Protein AF-A0A438JQW4-F1 (afdb_monomer_lite)

Structure (mmCIF, N/CA/C/O backbone):
data_AF-A0A438JQW4-F1
#
_entry.id   AF-A0A438JQW4-F1
#
loop_
_atom_site.group_PDB
_atom_site.id
_atom_site.type_symbol
_atom_site.label_atom_id
_atom_site.label_alt_id
_atom_site.label_comp_id
_atom_site.label_asym_id
_atom_site.label_entity_id
_atom_site.label_seq_id
_atom_site.pdbx_PDB_ins_code
_atom_site.Cartn_x
_atom_site.Cartn_y
_atom_site.Cartn_z
_atom_site.occupancy
_atom_site.B_iso_or_equiv
_atom_site.au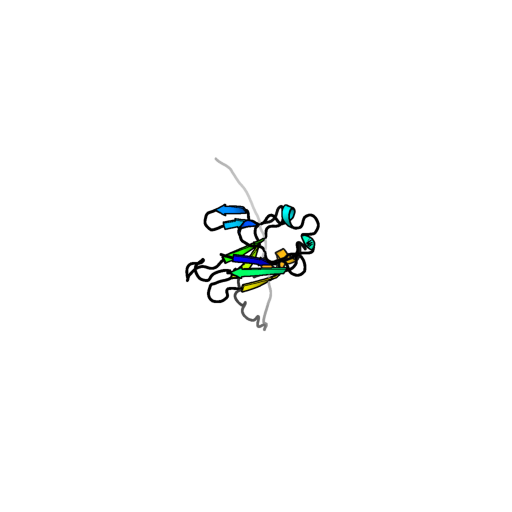th_seq_id
_atom_site.auth_comp_id
_atom_site.auth_asym_id
_atom_site.auth_atom_id
_atom_site.pdbx_PDB_model_num
ATOM 1 N N . MET A 1 1 ? -0.190 4.789 -12.580 1.00 79.25 1 MET A N 1
ATOM 2 C CA . MET A 1 1 ? 0.740 4.516 -11.466 1.00 79.25 1 MET A CA 1
ATOM 3 C C . MET A 1 1 ? 0.231 3.320 -10.673 1.00 79.25 1 MET A C 1
ATOM 5 O O . MET A 1 1 ? 0.623 2.202 -10.973 1.00 79.25 1 MET A O 1
ATOM 9 N N . PHE A 1 2 ? -0.759 3.510 -9.806 1.00 87.31 2 PHE A N 1
ATOM 10 C CA . PHE A 1 2 ? -1.546 2.435 -9.200 1.00 87.31 2 PHE A CA 1
ATOM 11 C C . PHE A 1 2 ? -3.037 2.790 -9.235 1.00 87.31 2 PHE A C 1
ATOM 13 O O . PHE A 1 2 ? -3.388 3.938 -9.514 1.00 87.31 2 PHE A O 1
ATOM 20 N N . GLY A 1 3 ? -3.883 1.796 -8.992 1.00 89.50 3 GLY A N 1
ATOM 21 C CA . GLY A 1 3 ? -5.318 1.923 -8.787 1.00 89.50 3 GLY A CA 1
ATOM 22 C C . GLY A 1 3 ? -5.779 0.990 -7.668 1.00 89.50 3 GLY A C 1
ATOM 23 O O . GLY A 1 3 ? -5.064 0.058 -7.282 1.00 89.50 3 GLY A O 1
ATOM 24 N N . VAL A 1 4 ? -6.957 1.277 -7.119 1.00 90.06 4 VAL A N 1
ATOM 25 C CA . VAL A 1 4 ? -7.523 0.589 -5.954 1.00 90.06 4 VAL A CA 1
ATOM 26 C C . VAL A 1 4 ? -9.006 0.284 -6.176 1.00 90.06 4 VAL A C 1
ATOM 28 O O . VAL A 1 4 ? -9.753 1.100 -6.708 1.00 90.06 4 VAL A O 1
ATOM 31 N N . VAL A 1 5 ? -9.434 -0.906 -5.760 1.00 90.44 5 VAL A N 1
ATOM 32 C CA . VAL A 1 5 ? -10.825 -1.378 -5.743 1.00 90.44 5 VAL A CA 1
ATOM 33 C C . VAL A 1 5 ? -11.172 -1.834 -4.333 1.00 90.44 5 VAL A C 1
ATOM 35 O O . VAL A 1 5 ? -10.438 -2.622 -3.739 1.00 90.44 5 VAL A O 1
ATOM 38 N N . PHE A 1 6 ? -12.339 -1.431 -3.842 1.00 89.06 6 PHE A N 1
ATOM 39 C CA . PHE A 1 6 ? -12.976 -2.045 -2.683 1.00 89.06 6 PHE A CA 1
ATOM 40 C C . PHE A 1 6 ? -14.044 -3.038 -3.168 1.00 89.06 6 PHE A C 1
ATOM 42 O O . PHE A 1 6 ? -15.054 -2.605 -3.738 1.00 89.06 6 PHE A O 1
ATOM 49 N N . PRO A 1 7 ? -13.849 -4.361 -2.986 1.00 85.44 7 PRO A N 1
ATOM 50 C CA . PRO A 1 7 ? -14.793 -5.372 -3.452 1.00 85.44 7 PRO A CA 1
ATOM 51 C C . PRO A 1 7 ? -16.216 -5.102 -2.956 1.00 85.44 7 PRO A C 1
ATOM 53 O O . PRO A 1 7 ? -16.432 -4.797 -1.784 1.00 85.44 7 PRO A O 1
ATOM 56 N N . ASN A 1 8 ? -17.193 -5.212 -3.859 1.00 82.81 8 ASN A N 1
ATOM 57 C CA . ASN A 1 8 ? -18.618 -4.953 -3.601 1.00 82.81 8 ASN A CA 1
ATOM 58 C C . ASN A 1 8 ? -18.958 -3.522 -3.128 1.00 82.81 8 ASN A C 1
ATOM 60 O O . ASN A 1 8 ? -20.087 -3.284 -2.702 1.00 82.81 8 ASN A O 1
ATOM 64 N N . ARG A 1 9 ? -18.008 -2.574 -3.181 1.00 78.50 9 ARG A N 1
ATOM 65 C CA . ARG A 1 9 ? -18.170 -1.207 -2.656 1.00 78.50 9 ARG A CA 1
ATOM 66 C C . ARG A 1 9 ? -17.778 -0.102 -3.625 1.00 78.50 9 ARG A C 1
ATOM 68 O O . ARG A 1 9 ? -18.431 0.935 -3.615 1.00 78.50 9 ARG A O 1
ATOM 75 N N . SER A 1 10 ? -16.754 -0.304 -4.450 1.00 81.38 10 SER A N 1
ATOM 76 C CA . SER A 1 10 ? -16.300 0.704 -5.408 1.00 81.38 10 SER A CA 1
ATOM 77 C C . SER A 1 10 ? -16.065 0.123 -6.797 1.00 81.38 10 SER A C 1
ATOM 79 O O . SER A 1 10 ? -15.723 -1.048 -6.963 1.00 81.38 10 SER A O 1
ATOM 81 N N . PHE A 1 11 ? -16.161 0.995 -7.796 1.00 84.69 11 PHE A N 1
ATOM 82 C CA . PHE A 1 11 ? -15.476 0.792 -9.067 1.00 84.69 11 PHE A CA 1
ATOM 83 C C . PHE A 1 11 ? -13.956 0.994 -8.891 1.00 84.69 11 PHE A C 1
ATOM 85 O O . PHE A 1 11 ? -13.522 1.477 -7.837 1.00 84.69 11 PHE A O 1
ATOM 92 N N . PRO A 1 12 ? -13.129 0.612 -9.882 1.00 84.81 12 PRO A N 1
ATOM 93 C CA . PRO A 1 12 ? -11.703 0.907 -9.863 1.00 84.81 12 PRO A CA 1
ATOM 94 C C . PRO A 1 12 ? -11.444 2.410 -9.798 1.00 84.81 12 PRO A C 1
ATOM 96 O O . PRO A 1 12 ? -11.844 3.153 -10.689 1.00 84.81 12 PRO A O 1
ATOM 99 N N . MET A 1 13 ? -10.765 2.835 -8.738 1.00 88.69 13 MET A N 1
ATOM 100 C CA . MET A 1 13 ? -10.319 4.208 -8.542 1.00 88.69 13 MET A CA 1
ATOM 101 C C . MET A 1 13 ? -8.858 4.341 -8.941 1.00 88.69 13 MET A C 1
ATOM 103 O O . MET A 1 13 ? -8.035 3.464 -8.662 1.00 88.69 13 MET A O 1
ATOM 107 N N . ASP A 1 14 ? -8.541 5.455 -9.586 1.00 87.25 14 ASP A N 1
ATOM 108 C CA . ASP A 1 14 ? -7.175 5.837 -9.903 1.00 87.25 14 ASP A CA 1
ATOM 109 C C . ASP A 1 14 ? -6.572 6.747 -8.820 1.00 87.25 14 ASP A C 1
ATOM 111 O O . ASP A 1 14 ? -7.210 7.122 -7.831 1.00 87.25 14 ASP A O 1
ATOM 115 N N . ILE A 1 15 ? -5.310 7.108 -9.034 1.00 85.88 15 ILE A N 1
ATOM 116 C CA . ILE A 1 15 ? -4.520 7.989 -8.172 1.00 85.88 15 ILE A CA 1
ATOM 117 C C . ILE A 1 15 ? -5.134 9.388 -7.968 1.00 85.88 15 ILE A C 1
ATOM 119 O O . ILE A 1 15 ? -4.837 10.019 -6.961 1.00 85.88 15 ILE A O 1
ATOM 123 N N . SER A 1 16 ? -6.012 9.862 -8.858 1.00 85.25 16 SER A N 1
ATOM 124 C CA . SER A 1 16 ? -6.675 11.174 -8.753 1.00 85.25 16 SER A CA 1
ATOM 125 C C . SER A 1 16 ? -7.733 11.209 -7.647 1.00 85.25 16 SER A C 1
ATOM 127 O O . SER A 1 16 ? -8.155 12.285 -7.236 1.00 85.25 16 SER A O 1
ATOM 129 N N . THR A 1 17 ? -8.149 10.039 -7.147 1.00 87.00 17 THR A N 1
ATOM 130 C CA . THR A 1 17 ? -9.043 9.925 -5.979 1.00 87.00 17 THR A CA 1
ATOM 131 C C . THR A 1 17 ? -8.279 10.045 -4.650 1.00 87.00 17 THR A C 1
ATOM 133 O O . THR A 1 17 ? -8.888 10.112 -3.586 1.00 87.00 17 THR A O 1
ATOM 136 N N . PHE A 1 18 ? -6.942 10.066 -4.690 1.00 89.31 18 PHE A N 1
ATOM 137 C CA . PHE A 1 18 ? -6.083 10.134 -3.512 1.00 89.31 18 PHE A CA 1
ATOM 138 C C . PHE A 1 18 ? -5.476 11.529 -3.357 1.00 89.31 18 PHE A C 1
ATOM 140 O O . PHE A 1 18 ? -4.963 12.117 -4.310 1.00 89.31 18 PHE A O 1
ATOM 147 N N . SER A 1 19 ? -5.420 12.015 -2.121 1.00 90.62 19 SER A N 1
ATOM 148 C CA . SER A 1 19 ? -4.654 13.209 -1.773 1.00 90.62 19 SER A CA 1
ATOM 149 C C . SER A 1 19 ? -3.166 12.868 -1.755 1.00 90.62 19 SER A C 1
ATOM 151 O O . SER A 1 19 ? -2.705 12.093 -0.913 1.00 90.62 19 SER A O 1
ATOM 153 N N . GLN A 1 20 ? -2.394 13.439 -2.680 1.00 90.19 20 GLN A N 1
ATOM 154 C CA . GLN A 1 20 ? -0.938 13.330 -2.649 1.00 90.19 20 GLN A CA 1
ATOM 155 C C . GLN A 1 20 ? -0.381 14.207 -1.522 1.00 90.19 20 GLN A C 1
ATOM 157 O O . GLN A 1 20 ? -0.520 15.427 -1.561 1.00 90.19 20 GLN A O 1
ATOM 162 N N . ILE A 1 21 ? 0.251 13.583 -0.525 1.00 89.75 21 ILE A N 1
ATOM 163 C CA . ILE A 1 21 ? 0.857 14.286 0.620 1.00 89.75 21 ILE A CA 1
ATOM 164 C C . ILE A 1 21 ? 2.368 14.498 0.448 1.00 89.75 21 ILE A C 1
ATOM 166 O O . ILE A 1 21 ? 2.945 15.360 1.101 1.00 89.75 21 ILE A O 1
ATOM 170 N N . ASP A 1 22 ? 3.004 13.717 -0.428 1.00 88.69 22 ASP A N 1
ATOM 171 C CA . ASP A 1 22 ? 4.417 13.820 -0.799 1.00 88.69 22 ASP A CA 1
ATOM 172 C C . ASP A 1 22 ? 4.645 13.143 -2.169 1.00 88.69 22 ASP A C 1
ATOM 174 O O . ASP A 1 22 ? 3.799 12.406 -2.677 1.00 88.69 22 ASP A O 1
ATOM 178 N N . THR A 1 23 ? 5.809 13.369 -2.773 1.00 84.31 23 THR A N 1
ATOM 179 C CA . THR A 1 23 ? 6.287 12.796 -4.043 1.00 84.31 23 THR A CA 1
ATOM 180 C C . THR A 1 23 ? 6.026 11.290 -4.178 1.00 84.31 23 THR A C 1
ATOM 182 O O . THR A 1 23 ? 5.722 10.825 -5.275 1.00 84.31 23 THR A O 1
ATOM 185 N N . PHE A 1 24 ? 6.115 10.536 -3.073 1.00 85.06 24 PHE A N 1
ATOM 186 C CA . PHE A 1 24 ? 5.938 9.078 -3.044 1.00 85.06 24 PHE A CA 1
ATOM 187 C C . PHE A 1 24 ? 4.829 8.585 -2.099 1.00 85.06 24 PHE A C 1
ATOM 189 O O . PHE A 1 24 ? 4.749 7.383 -1.842 1.00 85.06 24 PHE A O 1
ATOM 196 N N . HIS A 1 25 ? 3.976 9.479 -1.586 1.00 87.44 25 HIS A N 1
ATOM 197 C CA . HIS A 1 25 ? 2.962 9.129 -0.589 1.00 87.44 25 HIS A CA 1
ATOM 198 C C . HIS A 1 25 ? 1.585 9.716 -0.932 1.00 87.44 25 HIS A C 1
ATOM 200 O O . HIS A 1 25 ? 1.426 10.920 -1.149 1.00 87.44 25 HIS A O 1
ATOM 206 N N . TRP A 1 26 ? 0.575 8.846 -0.918 1.00 91.38 26 TRP A N 1
ATOM 207 C CA . TRP A 1 26 ? -0.822 9.153 -1.226 1.00 91.38 26 TRP A CA 1
ATOM 208 C C . TRP A 1 26 ? -1.722 8.661 -0.100 1.00 91.38 26 TRP A C 1
ATOM 210 O O . TRP A 1 26 ? -1.531 7.559 0.413 1.00 91.38 26 TRP A O 1
ATOM 220 N N . VAL A 1 27 ? -2.715 9.470 0.257 1.00 91.06 27 VAL A N 1
ATOM 221 C CA . VAL A 1 27 ? -3.689 9.176 1.309 1.00 91.06 27 VAL A CA 1
ATOM 222 C C . VAL A 1 27 ? -5.087 9.188 0.706 1.00 91.06 27 VAL A C 1
ATOM 224 O O . VAL A 1 27 ? -5.468 10.137 0.023 1.00 91.06 27 VAL A O 1
ATOM 227 N N . LEU A 1 28 ? -5.859 8.139 0.983 1.00 90.00 28 LEU A N 1
ATOM 228 C CA . LEU A 1 28 ? -7.300 8.120 0.757 1.00 90.00 28 LEU A CA 1
ATOM 229 C C . LEU A 1 28 ? -7.989 8.317 2.102 1.00 90.00 28 LEU A C 1
ATOM 231 O O . LEU A 1 28 ? -7.802 7.506 3.011 1.00 90.00 28 LEU A O 1
ATOM 235 N N . ASP A 1 29 ? -8.791 9.371 2.225 1.00 87.50 29 ASP A N 1
ATOM 236 C CA . ASP A 1 29 ? -9.664 9.515 3.383 1.00 87.50 29 ASP A CA 1
ATOM 237 C C . ASP A 1 29 ? -10.886 8.601 3.229 1.00 87.50 29 ASP A C 1
ATOM 239 O O . ASP A 1 29 ? -11.819 8.880 2.474 1.00 87.50 29 ASP A O 1
ATOM 243 N N . MET A 1 30 ? -10.875 7.498 3.976 1.00 81.06 30 MET A N 1
ATOM 244 C CA . MET A 1 30 ? -11.988 6.554 4.023 1.00 81.06 30 MET A CA 1
ATOM 245 C C . MET A 1 30 ? -13.257 7.179 4.615 1.00 81.06 30 MET A C 1
ATOM 247 O O . MET A 1 30 ? -14.346 6.755 4.242 1.00 81.06 30 MET A O 1
ATOM 251 N N . ASN A 1 31 ? -13.154 8.197 5.478 1.00 80.31 31 ASN A N 1
ATOM 252 C CA . ASN A 1 31 ? -14.332 8.865 6.024 1.00 80.31 31 ASN A CA 1
ATOM 253 C C . ASN A 1 31 ? -15.072 9.639 4.921 1.00 80.31 31 ASN A C 1
ATOM 255 O O . ASN A 1 31 ? -16.258 9.423 4.700 1.00 80.31 31 ASN A O 1
ATOM 259 N N . THR A 1 32 ? -14.358 10.447 4.132 1.00 79.81 32 THR A N 1
ATOM 260 C CA . THR A 1 32 ? -14.940 11.102 2.947 1.00 79.81 32 THR A CA 1
ATOM 261 C C . THR A 1 32 ? -15.403 10.094 1.883 1.00 79.81 32 THR A C 1
ATOM 263 O O . THR A 1 32 ? -16.403 10.338 1.211 1.00 79.81 32 THR A O 1
ATOM 266 N N . PHE A 1 33 ? -14.712 8.958 1.719 1.00 77.00 33 PHE A N 1
ATOM 267 C CA . PHE A 1 33 ? -15.004 8.005 0.640 1.00 77.00 33 PHE A CA 1
ATOM 268 C C . PHE A 1 33 ? -16.169 7.028 0.918 1.00 77.00 33 PHE A C 1
ATOM 270 O O . PHE A 1 33 ? -16.998 6.802 0.036 1.00 77.00 33 PHE A O 1
ATOM 277 N N . VAL A 1 34 ? -16.245 6.425 2.111 1.00 72.94 34 VAL A N 1
ATOM 278 C CA . VAL A 1 34 ? -17.288 5.437 2.490 1.00 72.94 34 VAL A CA 1
ATOM 279 C C . VAL A 1 34 ? -18.163 5.875 3.668 1.00 72.94 34 VAL A C 1
ATOM 281 O O . VAL A 1 34 ? -19.158 5.202 3.953 1.00 72.94 34 VAL A O 1
ATOM 284 N N . GLY A 1 35 ? -17.833 6.986 4.335 1.00 76.81 35 GLY A N 1
ATOM 285 C CA . GLY A 1 35 ? -18.564 7.501 5.494 1.00 76.81 35 GLY A CA 1
ATOM 286 C C . GLY A 1 35 ? -18.709 6.467 6.609 1.00 76.81 35 GLY A C 1
ATOM 287 O O . GLY A 1 35 ? -17.826 5.640 6.846 1.00 76.81 35 GLY A O 1
ATOM 288 N N . GLU A 1 36 ? -19.892 6.453 7.222 1.00 69.88 36 GLU A N 1
ATOM 289 C CA . GLU A 1 36 ? -20.321 5.513 8.272 1.00 69.88 36 GLU A CA 1
ATOM 290 C C . GLU A 1 36 ? -20.207 4.020 7.887 1.00 69.88 36 GLU A C 1
ATOM 292 O O . GLU A 1 36 ? -20.369 3.141 8.728 1.00 69.88 36 GLU A O 1
ATOM 297 N N . ALA A 1 37 ? -19.952 3.687 6.615 1.00 70.62 37 ALA A N 1
ATOM 298 C CA . ALA A 1 37 ? -19.823 2.306 6.158 1.00 70.62 37 ALA A CA 1
ATOM 299 C C . ALA A 1 37 ? -18.377 1.770 6.138 1.00 70.62 37 ALA A C 1
ATOM 301 O O . ALA A 1 37 ? -18.161 0.670 5.616 1.00 70.62 37 ALA A O 1
ATOM 302 N N . TYR A 1 38 ? -17.396 2.498 6.690 1.00 74.50 38 TYR A N 1
ATOM 303 C CA . TYR A 1 38 ? -15.986 2.079 6.696 1.00 74.50 38 TYR A CA 1
ATOM 304 C C . TYR A 1 38 ? -15.761 0.702 7.355 1.00 74.50 38 TYR A C 1
ATOM 306 O O . TYR A 1 38 ? -14.974 -0.090 6.839 1.00 74.50 38 TYR A O 1
ATOM 314 N N . ASP A 1 39 ? -16.512 0.354 8.409 1.00 73.56 39 ASP A N 1
ATOM 315 C CA . ASP A 1 39 ? -16.449 -0.952 9.097 1.00 73.56 39 ASP A CA 1
ATOM 316 C C . ASP A 1 39 ? -16.794 -2.156 8.203 1.00 73.56 39 ASP A C 1
ATOM 318 O O . ASP A 1 39 ? -16.480 -3.310 8.512 1.00 73.56 39 ASP A O 1
ATOM 322 N N . GLN A 1 40 ? -17.461 -1.904 7.076 1.00 75.00 40 GLN A N 1
ATOM 323 C CA . GLN A 1 40 ? -17.844 -2.936 6.116 1.00 75.00 40 GLN A CA 1
ATOM 324 C C . GLN A 1 40 ? -16.757 -3.177 5.055 1.00 75.00 40 GLN A C 1
ATOM 326 O O . GLN A 1 40 ? -16.854 -4.133 4.283 1.00 75.00 40 GLN A O 1
ATOM 331 N N . VAL A 1 41 ? -15.703 -2.354 5.030 1.00 80.81 41 VAL A N 1
ATOM 332 C CA . VAL A 1 41 ? -14.561 -2.497 4.123 1.00 80.81 41 VAL A CA 1
ATOM 333 C C . VAL A 1 41 ? -13.516 -3.425 4.746 1.00 80.81 41 VAL A C 1
ATOM 335 O O . VAL A 1 41 ? -12.623 -3.005 5.476 1.00 80.81 41 VAL A O 1
ATOM 338 N N . ARG A 1 42 ? -13.635 -4.722 4.450 1.00 83.94 42 ARG A N 1
ATOM 339 C CA . ARG A 1 42 ? -12.730 -5.768 4.968 1.00 83.94 42 ARG A CA 1
ATOM 340 C C . ARG A 1 42 ? -11.562 -6.097 4.045 1.00 83.94 42 ARG A C 1
ATOM 342 O O . ARG A 1 42 ? -10.601 -6.729 4.469 1.00 83.94 42 ARG A O 1
ATOM 349 N N . GLU A 1 43 ? -11.652 -5.710 2.780 1.00 88.19 43 GLU A N 1
ATOM 350 C CA . GLU A 1 43 ? -10.693 -6.073 1.742 1.00 88.19 43 GLU A CA 1
ATOM 351 C C . GLU A 1 43 ? -10.481 -4.902 0.787 1.00 88.19 43 GLU A C 1
ATOM 353 O O . GLU A 1 43 ? -11.391 -4.113 0.523 1.00 88.19 43 GLU A O 1
ATOM 358 N N . LEU A 1 44 ? -9.266 -4.813 0.262 1.00 89.75 44 LEU A N 1
ATOM 359 C CA . LEU A 1 44 ? -8.822 -3.823 -0.705 1.00 89.75 44 LEU A CA 1
ATOM 360 C C . LEU A 1 44 ? -8.008 -4.551 -1.775 1.00 89.75 44 LEU A C 1
ATOM 362 O O . LEU A 1 44 ? -7.064 -5.271 -1.464 1.00 89.75 44 LEU A O 1
ATOM 366 N N . CYS A 1 45 ? -8.355 -4.371 -3.043 1.00 91.25 45 CYS A N 1
ATOM 367 C CA . CYS A 1 45 ? -7.548 -4.827 -4.167 1.00 91.25 45 CYS A CA 1
ATOM 368 C C . CYS A 1 45 ? -6.736 -3.643 -4.693 1.00 91.25 45 CYS A C 1
ATOM 370 O O . CYS A 1 45 ? -7.309 -2.637 -5.106 1.00 91.25 45 CYS A O 1
ATOM 372 N N . ILE A 1 46 ? -5.411 -3.759 -4.677 1.00 91.69 46 ILE A N 1
ATOM 373 C CA . ILE A 1 46 ? -4.490 -2.761 -5.227 1.00 91.69 46 ILE A CA 1
ATOM 374 C C . ILE A 1 46 ? -3.769 -3.343 -6.436 1.00 91.69 46 ILE A C 1
ATOM 376 O O . ILE A 1 46 ? -3.379 -4.513 -6.438 1.00 91.69 46 ILE A O 1
ATOM 380 N N . PHE A 1 47 ? -3.590 -2.526 -7.470 1.00 91.31 47 PHE A N 1
ATOM 381 C CA . PHE A 1 47 ? -2.924 -2.924 -8.704 1.00 91.31 47 PHE A CA 1
ATOM 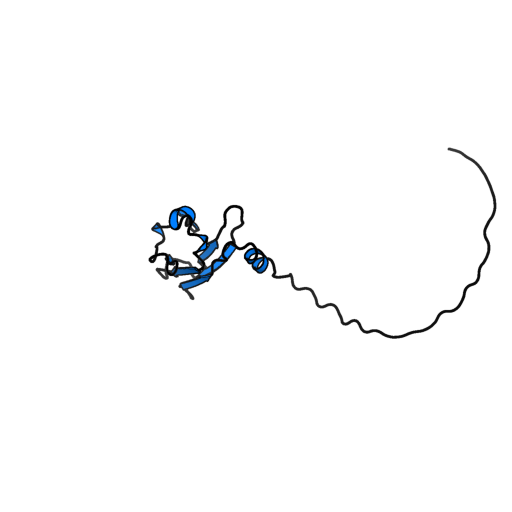382 C C . PHE A 1 47 ? -2.115 -1.777 -9.318 1.00 91.31 47 PHE A C 1
ATOM 384 O O . PHE A 1 47 ? -2.478 -0.608 -9.223 1.00 91.31 47 PHE A O 1
ATOM 391 N N . LEU A 1 48 ? -1.005 -2.108 -9.970 1.00 88.88 48 LEU A N 1
ATOM 392 C CA . LEU A 1 48 ? -0.169 -1.176 -10.715 1.00 88.88 48 LEU A CA 1
ATOM 393 C C . LEU A 1 48 ? -0.726 -1.020 -12.130 1.00 88.88 48 LEU A C 1
ATOM 395 O O . LEU A 1 48 ? -0.817 -1.983 -12.886 1.00 88.88 48 LEU A O 1
ATOM 399 N N . LEU A 1 49 ? -1.086 0.212 -12.490 1.00 81.31 49 LEU A N 1
ATOM 400 C CA . LEU A 1 49 ? -1.662 0.544 -13.800 1.00 81.31 49 LEU A CA 1
ATOM 401 C C . LEU A 1 49 ? -0.616 0.603 -14.923 1.00 81.31 49 LEU A C 1
ATOM 403 O O . LEU A 1 49 ? -0.984 0.618 -16.092 1.00 81.31 49 LEU A O 1
ATOM 407 N N . ASN A 1 50 ? 0.673 0.709 -14.589 1.00 74.56 50 ASN A N 1
ATOM 408 C CA . ASN A 1 50 ? 1.750 0.736 -15.575 1.00 74.56 50 ASN A CA 1
ATOM 409 C C . ASN A 1 50 ? 3.065 0.246 -14.944 1.00 74.56 50 ASN A C 1
ATOM 411 O O . ASN A 1 50 ? 3.374 0.607 -13.809 1.00 74.56 50 ASN A O 1
ATOM 415 N N . SER A 1 51 ? 3.860 -0.543 -15.668 1.00 62.75 51 SER A N 1
ATOM 416 C CA . SER A 1 51 ? 5.111 -1.138 -15.161 1.00 62.75 51 SER A CA 1
ATOM 417 C C . SER A 1 51 ? 6.268 -0.139 -15.017 1.00 62.75 51 SER A C 1
ATOM 419 O O . SER A 1 51 ? 7.269 -0.449 -14.384 1.00 62.75 51 SER A O 1
ATOM 421 N N . PHE A 1 52 ? 6.124 1.073 -15.557 1.00 57.72 52 PHE A N 1
ATOM 422 C CA . PHE A 1 52 ? 7.142 2.129 -15.513 1.00 57.72 52 PHE A CA 1
ATOM 423 C C . PHE A 1 52 ? 7.076 3.048 -14.282 1.00 57.72 52 PHE A C 1
ATOM 425 O O . PHE A 1 52 ? 7.923 3.924 -14.138 1.00 57.72 52 PHE A O 1
ATOM 432 N N . SER A 1 53 ? 6.077 2.904 -13.402 1.00 64.88 53 SER A N 1
ATOM 433 C CA . SER A 1 53 ? 5.846 3.881 -12.324 1.00 64.88 53 SER A CA 1
ATOM 434 C C . SER A 1 53 ? 6.516 3.581 -10.978 1.00 64.88 53 SER A C 1
ATOM 436 O O . SER A 1 53 ? 6.384 4.373 -10.050 1.00 64.88 53 SER A O 1
ATOM 438 N N . LEU A 1 54 ? 7.215 2.453 -10.847 1.00 74.06 54 LEU A N 1
ATOM 439 C CA . LEU A 1 54 ? 8.015 2.110 -9.668 1.00 74.06 54 LEU A CA 1
ATOM 440 C C . LEU A 1 54 ? 9.425 1.715 -10.124 1.00 74.06 54 LEU A C 1
ATOM 442 O O . LEU A 1 54 ? 9.540 0.957 -11.087 1.00 74.06 54 LEU A O 1
ATOM 446 N N . PRO A 1 55 ? 10.494 2.175 -9.450 1.00 81.38 55 PRO A N 1
ATOM 447 C CA . PRO A 1 55 ? 11.833 1.633 -9.665 1.00 81.38 55 PRO A CA 1
ATOM 448 C C . PRO A 1 55 ? 11.874 0.125 -9.372 1.00 81.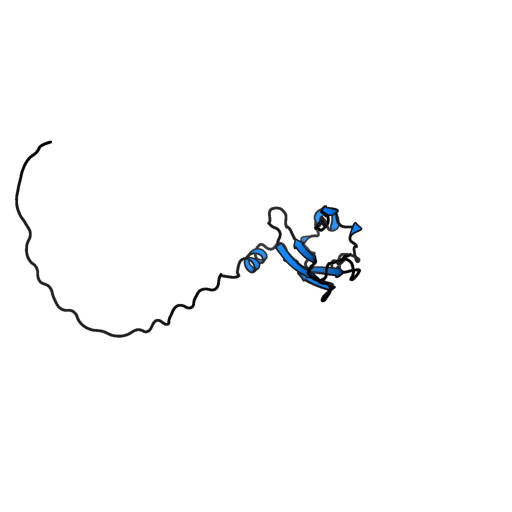38 55 PRO A C 1
ATOM 450 O O . PRO A 1 55 ? 11.143 -0.351 -8.504 1.00 81.38 55 PRO A O 1
ATOM 453 N N . ALA A 1 56 ? 12.752 -0.615 -10.055 1.00 77.69 56 ALA A N 1
ATOM 454 C CA . ALA A 1 56 ? 12.823 -2.080 -9.962 1.00 77.69 56 ALA A CA 1
ATOM 455 C C . ALA A 1 56 ? 13.001 -2.602 -8.520 1.00 77.69 56 ALA A C 1
ATOM 457 O O . ALA A 1 56 ? 12.379 -3.591 -8.140 1.00 77.69 56 ALA A O 1
ATOM 458 N N . ASP A 1 57 ? 13.778 -1.888 -7.701 1.00 83.69 57 ASP A N 1
ATOM 459 C CA . ASP A 1 57 ? 14.062 -2.215 -6.296 1.00 83.69 57 ASP A CA 1
ATOM 460 C C . ASP A 1 57 ? 13.066 -1.592 -5.295 1.00 83.69 57 ASP A C 1
ATOM 462 O O . ASP A 1 57 ? 13.382 -1.416 -4.113 1.00 83.69 57 ASP A O 1
ATOM 466 N N . LYS A 1 58 ? 11.873 -1.182 -5.749 1.00 86.31 58 LYS A N 1
ATOM 467 C CA . LYS A 1 58 ? 10.850 -0.532 -4.914 1.00 86.31 58 LYS A CA 1
ATOM 468 C C . LYS A 1 58 ? 9.506 -1.255 -4.967 1.00 86.31 58 LYS A C 1
ATOM 470 O O . LYS A 1 58 ? 9.125 -1.885 -5.950 1.00 86.31 58 LYS A O 1
ATOM 475 N N . ALA A 1 59 ? 8.773 -1.120 -3.869 1.00 89.12 59 ALA A N 1
ATOM 476 C CA . ALA A 1 59 ? 7.437 -1.658 -3.677 1.00 89.12 59 ALA A CA 1
ATOM 477 C C . ALA A 1 59 ? 6.493 -0.528 -3.259 1.00 89.12 59 ALA A C 1
ATOM 479 O O . ALA A 1 59 ? 6.902 0.380 -2.533 1.00 89.12 59 ALA A O 1
ATOM 480 N N . LEU A 1 60 ? 5.229 -0.613 -3.667 1.00 89.50 60 LEU A N 1
ATOM 481 C CA . LEU A 1 60 ? 4.169 0.235 -3.135 1.00 89.50 60 LEU A CA 1
ATOM 482 C C . LEU A 1 60 ? 3.536 -0.484 -1.945 1.00 89.50 60 LEU A C 1
ATOM 484 O O . LEU A 1 60 ? 2.884 -1.517 -2.111 1.00 89.50 60 LEU A O 1
ATOM 488 N N . ALA A 1 61 ? 3.776 0.046 -0.749 1.00 91.31 61 ALA A N 1
ATOM 489 C CA . ALA A 1 61 ? 3.244 -0.470 0.504 1.00 91.31 61 ALA A CA 1
ATOM 490 C C . ALA A 1 61 ? 1.890 0.173 0.834 1.00 91.31 61 ALA A C 1
ATOM 492 O O . ALA A 1 61 ? 1.710 1.379 0.674 1.00 91.31 61 ALA A O 1
ATOM 493 N N . VAL A 1 62 ? 0.953 -0.637 1.323 1.00 91.12 62 VAL A N 1
ATOM 494 C CA . VAL A 1 62 ? -0.368 -0.205 1.783 1.00 91.12 62 VAL A CA 1
ATOM 495 C C . VAL A 1 62 ? -0.390 -0.216 3.302 1.00 91.12 62 VAL A C 1
ATOM 497 O O . VAL A 1 62 ? -0.144 -1.247 3.938 1.00 91.12 62 VAL A O 1
ATOM 500 N N . TYR A 1 63 ? -0.732 0.935 3.868 1.00 90.88 63 TYR A N 1
ATOM 501 C CA . TYR A 1 63 ? -0.966 1.123 5.290 1.00 90.88 63 TYR A CA 1
ATOM 502 C C . TYR A 1 63 ? -2.396 1.606 5.507 1.00 90.88 63 TYR A C 1
ATOM 504 O O . TYR A 1 63 ? -2.921 2.359 4.689 1.00 90.88 63 TYR A O 1
ATOM 512 N N . ILE A 1 64 ? -3.001 1.214 6.625 1.00 88.44 64 ILE A N 1
ATOM 513 C CA . ILE A 1 64 ? -4.249 1.812 7.110 1.00 88.44 64 ILE A CA 1
ATOM 514 C C . ILE A 1 64 ? -4.024 2.468 8.462 1.00 88.44 64 ILE A C 1
ATOM 516 O O . ILE A 1 64 ? -3.173 2.028 9.232 1.00 88.44 64 ILE A O 1
ATOM 520 N N . GLN A 1 65 ? -4.813 3.492 8.763 1.00 86.62 65 GLN A N 1
ATOM 521 C CA . GLN A 1 65 ? -4.842 4.129 10.069 1.00 86.62 65 GLN A CA 1
ATOM 522 C C . GLN A 1 65 ? -6.295 4.265 10.520 1.00 86.62 65 GLN A C 1
ATOM 524 O O . GLN A 1 65 ? -7.106 4.878 9.830 1.00 86.62 65 GLN A O 1
ATOM 529 N N . SER A 1 66 ? -6.619 3.702 11.680 1.00 81.06 66 SER A N 1
ATOM 530 C CA . SER A 1 66 ? -7.850 4.014 12.407 1.00 81.06 66 SER A CA 1
ATOM 531 C C . SER A 1 66 ? -7.654 5.277 13.258 1.00 81.06 66 SER A C 1
ATOM 533 O O . SER A 1 66 ? -6.541 5.522 13.740 1.00 81.06 66 SER A O 1
ATOM 535 N N . PRO A 1 67 ? -8.696 6.102 13.471 1.00 79.75 67 PRO A N 1
ATOM 536 C CA . PRO A 1 67 ? -8.584 7.302 14.297 1.00 79.75 67 PRO A CA 1
ATOM 537 C C . PRO A 1 67 ? -8.062 6.953 15.702 1.00 79.75 67 PRO A C 1
ATOM 539 O O . PRO A 1 67 ? -8.501 5.992 16.328 1.00 79.75 67 PRO A O 1
ATOM 542 N N . GLY A 1 68 ? -7.065 7.705 16.178 1.00 80.19 68 GLY A N 1
ATOM 543 C CA . GLY A 1 68 ? -6.395 7.447 17.462 1.00 80.19 68 GLY A CA 1
ATOM 544 C C . GLY A 1 68 ? -5.422 6.255 17.484 1.00 80.19 68 GLY A C 1
ATOM 545 O O . GLY A 1 68 ? -4.877 5.950 18.540 1.00 80.19 68 GLY A O 1
ATOM 546 N N . SER A 1 69 ? -5.174 5.589 16.350 1.00 81.12 69 SER A N 1
ATOM 547 C CA . SER A 1 69 ? -4.270 4.431 16.235 1.00 81.12 69 SER A CA 1
ATOM 548 C C . SER A 1 69 ? -3.040 4.728 15.356 1.00 81.12 69 SER A C 1
ATOM 550 O O . SER A 1 69 ? -3.075 5.655 14.540 1.00 81.12 69 SER A O 1
ATOM 552 N N . PRO A 1 70 ? -1.942 3.953 15.483 1.00 85.31 70 PRO A N 1
ATOM 553 C CA . PRO A 1 70 ? -0.816 4.010 14.550 1.00 85.31 70 PRO A CA 1
ATOM 554 C C . PRO A 1 70 ? -1.160 3.374 13.191 1.00 85.31 70 PRO A C 1
ATOM 556 O O . PRO A 1 70 ? -2.109 2.600 13.071 1.00 85.31 70 PRO A O 1
ATOM 559 N N . PHE A 1 71 ? -0.343 3.659 12.174 1.00 86.56 71 PHE A N 1
ATOM 560 C CA . PHE A 1 71 ? -0.440 3.008 10.865 1.00 86.56 71 PHE A CA 1
ATOM 561 C C . PHE A 1 71 ? -0.117 1.507 10.947 1.00 86.56 71 PHE A C 1
ATOM 563 O O . PHE A 1 71 ? 0.934 1.113 11.457 1.00 86.56 71 PHE A O 1
ATOM 570 N N . LEU A 1 72 ? -0.989 0.672 10.378 1.00 88.00 72 LEU A N 1
ATOM 571 C CA . LEU A 1 72 ? -0.821 -0.776 10.254 1.00 88.00 72 LEU A CA 1
ATOM 572 C C . LEU A 1 72 ? -0.500 -1.157 8.807 1.00 88.00 72 LEU A C 1
ATOM 574 O O . LEU A 1 72 ? -1.245 -0.822 7.885 1.00 88.00 72 LEU A O 1
ATOM 578 N N . PHE A 1 73 ? 0.597 -1.888 8.607 1.00 89.44 73 PHE A N 1
ATOM 579 C CA . PHE A 1 73 ? 0.980 -2.428 7.302 1.00 89.44 73 PHE A CA 1
ATOM 580 C C . PHE A 1 73 ? 0.058 -3.585 6.901 1.00 89.44 73 PHE A C 1
ATOM 582 O O . PHE A 1 73 ? -0.032 -4.583 7.614 1.00 89.44 73 PHE A O 1
ATOM 589 N N . CYS A 1 74 ? -0.593 -3.464 5.743 1.00 89.50 74 CYS A N 1
ATOM 590 C CA . CYS A 1 74 ? -1.519 -4.473 5.216 1.00 89.50 74 CYS A CA 1
ATOM 591 C C . CYS A 1 74 ? -0.881 -5.352 4.128 1.00 89.50 74 CYS A C 1
ATOM 593 O O . CYS A 1 74 ? -1.270 -6.503 3.943 1.00 89.50 74 CYS A O 1
ATOM 595 N N . GLY A 1 75 ? 0.103 -4.824 3.397 1.00 90.56 75 GLY A N 1
ATOM 596 C CA . GLY A 1 75 ? 0.801 -5.546 2.336 1.00 90.56 75 GLY A CA 1
ATOM 597 C C . GLY A 1 75 ? 1.471 -4.610 1.338 1.00 90.56 75 GLY A C 1
ATOM 598 O O . GLY A 1 75 ? 1.466 -3.394 1.508 1.00 90.56 75 GLY A O 1
ATOM 599 N N . ALA A 1 76 ? 2.060 -5.177 0.287 1.00 91.06 76 ALA A N 1
ATOM 600 C CA . ALA A 1 76 ? 2.715 -4.410 -0.768 1.00 91.06 76 ALA A CA 1
ATOM 601 C C . ALA A 1 76 ? 2.596 -5.087 -2.142 1.00 91.06 76 ALA A C 1
ATOM 603 O O . ALA A 1 76 ? 2.503 -6.318 -2.236 1.00 91.06 76 ALA A O 1
ATOM 604 N N . VAL A 1 77 ? 2.659 -4.269 -3.195 1.00 90.44 77 VAL A N 1
ATOM 605 C CA . VAL A 1 77 ? 2.779 -4.692 -4.601 1.00 90.44 77 VAL A CA 1
ATOM 606 C C . VAL A 1 77 ? 4.118 -4.251 -5.191 1.00 90.44 77 VAL A C 1
ATOM 608 O O . VAL A 1 77 ? 4.703 -3.248 -4.778 1.00 90.44 77 VAL A O 1
ATOM 611 N N . THR A 1 78 ? 4.616 -5.020 -6.155 1.00 90.38 78 THR A N 1
ATOM 612 C CA . THR A 1 78 ? 5.912 -4.821 -6.829 1.00 90.38 78 THR A CA 1
ATOM 613 C C . THR A 1 78 ? 5.740 -5.000 -8.333 1.00 90.38 78 THR A C 1
ATOM 615 O O . THR A 1 78 ? 4.701 -5.481 -8.777 1.00 90.38 78 THR A O 1
ATOM 618 N N . LEU A 1 79 ? 6.754 -4.686 -9.142 1.00 86.88 79 LEU A N 1
ATOM 619 C CA . LEU A 1 79 ? 6.689 -4.968 -10.583 1.00 86.88 79 LEU A CA 1
ATOM 620 C C . LEU A 1 79 ? 6.492 -6.468 -10.882 1.00 86.88 79 LEU A C 1
ATOM 622 O O . LEU A 1 79 ? 5.744 -6.817 -11.791 1.00 86.88 79 LEU A O 1
ATOM 626 N N . SER A 1 80 ? 7.097 -7.355 -10.082 1.00 87.31 80 SER A N 1
ATOM 627 C CA . SER A 1 80 ? 6.962 -8.815 -10.220 1.00 87.31 80 SER A CA 1
ATOM 628 C C . SER A 1 80 ? 5.601 -9.356 -9.771 1.00 87.31 80 SER A C 1
ATOM 630 O O . SER A 1 80 ? 5.198 -10.435 -10.199 1.00 87.31 80 SER A O 1
ATOM 632 N N . ARG A 1 81 ? 4.890 -8.633 -8.895 1.00 88.38 81 ARG A N 1
ATOM 633 C CA . ARG A 1 81 ? 3.510 -8.936 -8.501 1.00 88.38 81 ARG A CA 1
ATOM 634 C C . ARG A 1 81 ? 2.700 -7.635 -8.494 1.00 88.38 81 ARG A C 1
ATOM 636 O O . ARG A 1 81 ? 2.535 -7.031 -7.428 1.00 88.38 81 ARG A O 1
ATOM 643 N N . PRO A 1 82 ? 2.226 -7.194 -9.676 1.00 88.31 82 PRO A N 1
ATOM 644 C CA . PRO A 1 82 ? 1.658 -5.865 -9.855 1.00 88.31 82 PRO A CA 1
ATOM 645 C C . PRO A 1 82 ? 0.280 -5.707 -9.222 1.00 88.31 82 PRO A C 1
ATOM 647 O O . PRO A 1 82 ? -0.185 -4.582 -9.122 1.00 88.31 82 PRO A O 1
ATOM 650 N N . SER A 1 83 ? -0.379 -6.780 -8.783 1.00 90.88 83 SER A N 1
ATOM 651 C CA . SER A 1 83 ? -1.669 -6.722 -8.097 1.00 90.88 83 SER A CA 1
ATOM 652 C C . SER A 1 83 ? -1.726 -7.650 -6.886 1.00 90.88 83 SER A C 1
ATOM 654 O O . SER A 1 83 ? -1.108 -8.717 -6.863 1.00 90.88 83 SER A O 1
ATOM 656 N N . ALA A 1 84 ? -2.471 -7.234 -5.862 1.00 91.00 84 ALA A N 1
ATOM 657 C CA . ALA A 1 84 ? -2.763 -8.036 -4.681 1.00 91.00 84 ALA A CA 1
ATOM 658 C C . ALA A 1 84 ? -4.108 -7.631 -4.063 1.00 91.00 84 ALA A C 1
ATOM 660 O O . ALA A 1 84 ? -4.426 -6.445 -3.971 1.00 91.00 84 ALA A O 1
ATOM 661 N N . VAL A 1 85 ? -4.860 -8.622 -3.582 1.00 91.69 85 VAL A N 1
ATOM 662 C CA . VAL A 1 85 ? -5.957 -8.399 -2.633 1.00 91.69 85 VAL A CA 1
ATOM 663 C C . VAL A 1 85 ? -5.366 -8.452 -1.229 1.00 91.69 85 VAL A C 1
ATOM 665 O O . VAL A 1 85 ? -4.660 -9.399 -0.884 1.00 91.69 85 VAL A O 1
ATOM 668 N N . LEU A 1 86 ? -5.623 -7.410 -0.448 1.00 90.38 86 LEU A N 1
ATOM 669 C CA . LEU A 1 86 ? -5.152 -7.222 0.914 1.00 90.38 86 LEU A CA 1
ATOM 670 C C . LEU A 1 86 ? -6.368 -7.169 1.838 1.00 90.38 86 LEU A C 1
ATOM 672 O O . LEU A 1 86 ? -7.249 -6.325 1.670 1.00 90.38 86 LEU A O 1
ATOM 676 N N . SER A 1 87 ? -6.413 -8.058 2.825 1.00 86.62 87 SER A N 1
ATOM 677 C CA . SER A 1 87 ? -7.403 -7.973 3.896 1.00 86.62 87 SER A CA 1
ATOM 678 C C . SER A 1 87 ? -7.035 -6.809 4.810 1.00 86.62 87 SER A C 1
ATOM 680 O O . SER A 1 87 ? -5.939 -6.776 5.372 1.0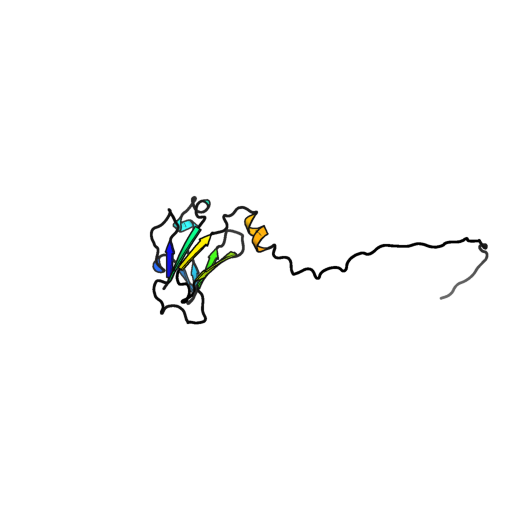0 86.62 87 SER A O 1
ATOM 682 N N . LEU A 1 88 ? -7.950 -5.858 4.965 1.00 83.56 88 LEU A N 1
ATOM 683 C CA . LEU A 1 88 ? -7.811 -4.795 5.948 1.00 83.56 88 LEU A CA 1
ATOM 684 C C . LEU A 1 88 ? -8.225 -5.380 7.304 1.00 83.56 88 LEU A C 1
ATOM 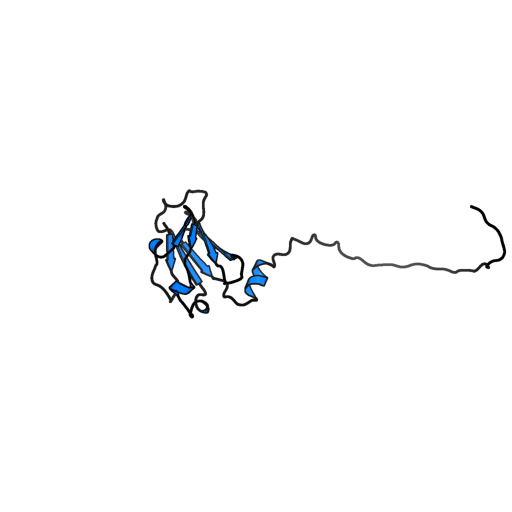686 O O . LEU A 1 88 ? -9.344 -5.893 7.411 1.00 83.56 88 LEU A O 1
ATOM 690 N N . PRO A 1 89 ? -7.369 -5.354 8.343 1.00 70.94 89 PRO A N 1
ATOM 691 C CA . PRO A 1 89 ? -7.807 -5.742 9.672 1.00 70.94 89 PRO A CA 1
ATOM 692 C C . PRO A 1 89 ? -8.915 -4.781 10.110 1.00 70.94 89 PRO A C 1
ATOM 694 O O . PRO A 1 89 ? -8.658 -3.611 10.387 1.00 70.94 89 PRO A O 1
ATOM 697 N N . GLY A 1 90 ? -10.155 -5.279 10.136 1.00 60.09 90 GLY A N 1
ATOM 698 C CA . GLY A 1 90 ? -11.293 -4.529 10.661 1.00 60.09 90 GLY A CA 1
ATOM 699 C C . GLY A 1 90 ? -11.001 -4.078 12.090 1.00 60.09 90 GLY A C 1
ATOM 700 O O . GLY A 1 90 ? -10.274 -4.765 12.811 1.00 60.09 90 GLY A O 1
ATOM 701 N N . GLN A 1 91 ? -11.567 -2.942 12.502 1.00 54.25 91 GLN A N 1
ATOM 702 C CA . GLN A 1 91 ? -11.234 -2.257 13.759 1.00 54.25 91 GLN A CA 1
ATOM 703 C C . GLN A 1 91 ? -11.751 -2.974 15.027 1.00 54.25 91 GLN A C 1
ATOM 705 O O . GLN A 1 91 ? -12.033 -2.348 16.046 1.00 54.25 91 GLN A O 1
ATOM 710 N N . SER A 1 92 ? -11.846 -4.308 15.007 1.00 45.91 92 SER A N 1
ATOM 711 C CA . SER A 1 92 ? -11.951 -5.082 16.234 1.00 45.91 92 SER A CA 1
ATOM 712 C C . SER A 1 92 ? -10.632 -4.960 17.017 1.00 45.91 92 SER A C 1
ATOM 714 O O . SER A 1 92 ? -9.550 -5.152 16.449 1.00 45.91 92 SER A O 1
ATOM 716 N N . PRO A 1 93 ? -10.674 -4.694 18.337 1.00 50.25 93 PRO A N 1
ATOM 717 C CA . PRO A 1 93 ? -9.464 -4.530 19.152 1.00 50.25 93 PRO A CA 1
ATOM 718 C C . PRO A 1 93 ? -8.574 -5.789 19.200 1.00 50.25 93 PRO A C 1
ATOM 720 O O . PRO A 1 93 ? -7.417 -5.723 19.607 1.00 50.25 93 PRO A O 1
ATOM 723 N N . GLU A 1 94 ? -9.082 -6.934 18.739 1.00 48.69 94 GLU A N 1
ATOM 724 C CA . GLU A 1 94 ? -8.349 -8.196 18.626 1.00 48.69 94 GLU A CA 1
ATOM 725 C C . GLU A 1 94 ? -7.310 -8.212 17.484 1.00 48.69 94 GLU A C 1
ATOM 727 O O . GLU A 1 94 ? -6.309 -8.926 17.566 1.00 48.69 94 GLU A O 1
ATOM 732 N N . ALA A 1 95 ? -7.500 -7.423 16.417 1.00 46.19 95 ALA A N 1
ATOM 733 C CA . ALA A 1 95 ? -6.604 -7.452 15.257 1.00 46.19 95 ALA A CA 1
ATOM 734 C C . ALA A 1 95 ? -5.215 -6.856 15.564 1.00 46.19 95 ALA A C 1
ATOM 736 O O . ALA A 1 95 ? -4.197 -7.373 15.094 1.00 46.19 95 ALA A O 1
ATOM 737 N N . ALA A 1 96 ? -5.157 -5.838 16.430 1.00 47.38 96 ALA A N 1
ATOM 738 C CA . ALA A 1 96 ? -3.906 -5.264 16.931 1.00 47.38 96 ALA A CA 1
ATOM 739 C C . ALA A 1 96 ? -3.046 -6.300 17.684 1.00 47.38 96 ALA A C 1
ATOM 741 O O . ALA A 1 96 ? -1.816 -6.272 17.601 1.00 47.38 96 ALA A O 1
ATOM 742 N N . VAL A 1 97 ? -3.683 -7.266 18.359 1.00 47.69 97 VAL A N 1
ATOM 743 C CA . VAL A 1 97 ? -2.994 -8.306 19.137 1.00 47.69 97 VAL A CA 1
ATOM 744 C C . VAL A 1 97 ? -2.168 -9.221 18.230 1.00 47.69 97 VAL A C 1
ATOM 746 O O . VAL A 1 97 ? -1.039 -9.555 18.580 1.00 47.69 97 VAL A O 1
ATOM 749 N N . ARG A 1 98 ? -2.665 -9.571 17.032 1.00 45.62 98 ARG A N 1
ATOM 750 C CA . ARG A 1 98 ? -1.970 -10.511 16.126 1.00 45.62 98 ARG A CA 1
ATOM 751 C C . ARG A 1 98 ? -0.741 -9.918 15.439 1.00 45.62 98 ARG A C 1
ATOM 753 O O . ARG A 1 98 ? 0.188 -10.661 15.137 1.00 45.62 98 ARG A O 1
ATOM 760 N N . CYS A 1 99 ? -0.701 -8.602 15.220 1.00 42.53 99 CYS A N 1
ATOM 761 C CA . CYS A 1 99 ? 0.483 -7.949 14.650 1.00 42.53 99 CYS A CA 1
ATOM 762 C C . CYS A 1 99 ? 1.557 -7.635 15.712 1.00 42.53 99 CYS A C 1
ATOM 764 O O . CYS A 1 99 ? 2.739 -7.556 15.381 1.00 42.53 99 CYS A O 1
ATOM 766 N N . ALA A 1 100 ? 1.166 -7.508 16.987 1.00 43.94 100 ALA A N 1
ATOM 767 C CA . ALA A 1 100 ? 2.086 -7.375 18.119 1.00 43.94 100 ALA A CA 1
ATOM 768 C C . ALA A 1 100 ? 2.608 -8.731 18.646 1.00 43.94 100 ALA A C 1
ATOM 770 O O . ALA A 1 100 ? 3.670 -8.789 19.264 1.00 43.94 100 ALA A O 1
ATOM 771 N N . SER A 1 101 ? 1.907 -9.840 18.383 1.00 35.66 101 SER A N 1
ATOM 772 C CA . SER A 1 101 ? 2.254 -11.175 18.885 1.00 35.66 101 SER A CA 1
ATOM 773 C C . SER A 1 101 ? 3.180 -11.983 17.962 1.00 35.66 101 SER A C 1
ATOM 775 O O . SER A 1 101 ? 2.969 -13.182 17.769 1.00 35.66 101 SER A O 1
ATOM 777 N N . ARG A 1 102 ? 4.252 -11.370 17.437 1.00 40.22 102 ARG A N 1
ATOM 778 C CA . ARG A 1 102 ? 5.473 -12.140 17.150 1.00 40.22 102 ARG A CA 1
ATOM 779 C C . ARG A 1 102 ? 6.385 -12.020 18.372 1.00 40.22 102 ARG A C 1
ATOM 781 O O . ARG A 1 102 ? 7.093 -11.017 18.467 1.00 40.22 102 ARG A O 1
ATOM 788 N N . PRO A 1 103 ? 6.389 -12.992 19.306 1.00 44.94 103 PRO A N 1
ATOM 789 C CA . PRO A 1 103 ? 7.356 -12.959 20.392 1.00 44.94 103 PRO A CA 1
ATOM 790 C C . PRO A 1 103 ? 8.773 -12.955 19.791 1.00 44.94 103 PRO A C 1
ATOM 792 O O . PRO A 1 103 ? 9.018 -13.689 18.825 1.00 44.94 103 PRO A O 1
ATOM 795 N N . PRO A 1 104 ? 9.716 -12.151 20.318 1.00 48.00 104 PRO A N 1
ATOM 796 C CA . PRO A 1 104 ? 11.124 -12.367 20.014 1.00 48.00 104 PRO A CA 1
ATOM 797 C C . PRO A 1 104 ? 11.464 -13.802 20.422 1.00 48.00 104 PRO A C 1
ATOM 799 O O . PRO A 1 104 ? 11.062 -14.245 21.497 1.00 48.00 104 PRO A O 1
ATOM 802 N N . ALA A 1 105 ? 12.135 -14.539 19.535 1.00 50.97 105 ALA A N 1
ATOM 803 C CA . ALA A 1 105 ? 12.340 -15.974 19.694 1.00 50.97 105 ALA A CA 1
ATOM 804 C C . ALA A 1 105 ? 12.972 -16.295 21.056 1.00 50.97 105 ALA A C 1
ATOM 806 O O . ALA A 1 105 ? 14.126 -15.950 21.314 1.00 50.97 105 ALA A O 1
ATOM 807 N N . THR A 1 106 ? 12.210 -16.957 21.926 1.00 55.22 106 THR A N 1
ATOM 808 C CA . THR A 1 106 ? 12.704 -17.418 23.221 1.00 55.22 106 THR A CA 1
ATOM 809 C C . THR A 1 106 ? 13.775 -18.480 22.965 1.00 55.22 106 THR A C 1
ATOM 811 O O . THR A 1 106 ? 13.466 -19.476 22.302 1.00 55.22 106 THR A O 1
ATOM 814 N N . PRO A 1 107 ? 15.020 -18.323 23.450 1.00 52.09 107 PRO A N 1
ATOM 815 C CA . PRO A 1 107 ? 16.005 -19.390 23.334 1.00 52.09 107 PRO A CA 1
ATOM 816 C C . PRO A 1 107 ? 15.498 -20.625 24.102 1.00 52.09 107 PRO A C 1
ATOM 818 O O . PRO A 1 107 ? 14.928 -20.470 25.187 1.00 52.09 107 PRO A O 1
ATOM 821 N N . PRO A 1 108 ? 15.656 -21.846 23.561 1.00 47.53 108 PRO A N 1
ATOM 822 C CA . PRO A 1 108 ? 15.102 -23.042 24.181 1.00 47.53 108 PRO A CA 1
ATOM 823 C C . PRO A 1 108 ? 15.785 -23.324 25.523 1.00 47.53 108 PRO A C 1
ATOM 825 O O . PRO A 1 108 ? 16.990 -23.571 25.587 1.00 47.53 108 PRO A O 1
ATOM 828 N N . SER A 1 109 ? 15.000 -23.322 26.600 1.00 53.69 109 SER A N 1
ATOM 829 C CA . SER A 1 109 ? 15.459 -23.750 27.923 1.00 53.69 109 SER A CA 1
ATOM 830 C C . SER A 1 109 ? 15.843 -25.239 27.903 1.00 53.69 109 SER A C 1
ATOM 832 O O . SER A 1 109 ? 15.084 -26.047 27.361 1.00 53.69 109 SER A O 1
ATOM 834 N N . PRO A 1 110 ? 16.980 -25.640 28.504 1.00 55.44 110 PRO A N 1
ATOM 835 C CA . PRO A 1 110 ? 17.423 -27.032 28.497 1.00 55.44 110 PRO A CA 1
ATOM 836 C C . PRO A 1 110 ? 16.499 -27.943 29.333 1.00 55.44 110 PRO A C 1
ATOM 838 O O . PRO A 1 110 ? 15.866 -27.482 30.289 1.00 55.44 110 PRO A O 1
ATOM 841 N N . PRO A 1 111 ? 16.417 -29.248 29.005 1.00 44.25 111 PRO A N 1
ATOM 842 C CA . PRO A 1 111 ? 15.488 -30.169 29.649 1.00 44.25 111 PRO A CA 1
ATOM 843 C C . PRO A 1 111 ? 15.841 -30.427 31.119 1.00 44.25 111 PRO A C 1
ATOM 845 O O . PRO A 1 111 ? 16.971 -30.748 31.487 1.00 44.25 111 PRO A O 1
ATOM 848 N N . ARG A 1 112 ? 14.817 -30.329 31.966 1.00 48.25 112 ARG A N 1
ATOM 849 C CA . ARG A 1 112 ? 14.886 -30.511 33.417 1.00 48.25 112 ARG A CA 1
ATOM 850 C C . ARG A 1 112 ? 14.894 -32.002 33.774 1.00 48.25 112 ARG A C 1
ATOM 852 O O . ARG A 1 112 ? 13.833 -32.583 33.985 1.00 48.25 112 ARG A O 1
ATOM 859 N N . SER A 1 113 ? 16.077 -32.611 33.863 1.00 42.25 113 SER A N 1
ATOM 860 C CA . SER A 1 113 ? 16.219 -33.984 34.369 1.00 42.25 113 SER A CA 1
ATOM 861 C C . SER A 1 113 ? 16.351 -34.001 35.895 1.00 42.25 113 SER A C 1
ATOM 863 O O . SER A 1 113 ? 17.185 -33.298 36.465 1.00 42.25 113 SER A O 1
ATOM 865 N N . ALA A 1 114 ? 15.506 -34.786 36.559 1.00 42.28 114 ALA A N 1
ATOM 866 C CA . ALA A 1 114 ? 15.540 -34.993 38.003 1.00 42.28 114 ALA A CA 1
ATOM 867 C C . ALA A 1 114 ? 16.385 -36.221 38.391 1.00 42.28 114 ALA A C 1
ATOM 869 O O . ALA A 1 114 ? 16.580 -37.118 37.573 1.00 42.28 114 ALA A O 1
ATOM 870 N N . SER A 1 115 ? 16.711 -36.284 39.692 1.00 43.41 115 SER A N 1
ATOM 871 C CA . SER A 1 115 ? 17.086 -37.466 40.503 1.00 43.41 115 SER A CA 1
ATOM 872 C C . SER A 1 115 ? 18.597 -37.706 40.714 1.00 43.41 115 SER A C 1
ATOM 874 O O . SER A 1 115 ? 19.379 -37.531 39.793 1.00 43.41 115 SER A O 1
ATOM 876 N N . LEU A 1 116 ? 19.088 -38.121 41.898 1.00 42.22 116 LEU A N 1
ATOM 877 C CA . LEU A 1 116 ? 18.404 -38.464 43.162 1.00 42.22 116 LEU A CA 1
ATOM 878 C C . LEU A 1 116 ? 19.339 -38.340 44.398 1.00 42.22 116 LEU A C 1
ATOM 880 O O . LEU A 1 116 ? 20.457 -38.838 44.368 1.00 42.22 116 LEU A O 1
ATOM 884 N N . SER A 1 117 ? 18.778 -37.913 45.538 1.00 44.19 117 SER A N 1
ATOM 885 C CA . SER A 1 117 ? 19.044 -38.426 46.911 1.00 44.19 117 SER A CA 1
ATOM 886 C C . SER A 1 117 ? 20.393 -38.251 47.653 1.00 44.19 117 SER A C 1
ATOM 888 O O . SER A 1 117 ? 21.469 -38.202 47.074 1.00 44.19 117 SER A O 1
ATOM 890 N N . ARG A 1 118 ? 20.255 -38.362 48.993 1.00 35.56 118 ARG A N 1
ATOM 891 C CA . ARG A 1 118 ? 21.256 -38.589 50.066 1.00 35.56 118 ARG A CA 1
ATOM 892 C C . ARG A 1 118 ? 22.119 -37.391 50.500 1.00 35.56 118 ARG A C 1
ATOM 894 O O . ARG A 1 118 ? 22.609 -36.648 49.670 1.00 35.56 118 ARG A O 1
ATOM 901 N N . THR A 1 119 ? 22.401 -37.170 51.792 1.00 39.78 119 THR A N 1
ATOM 902 C CA . THR A 1 119 ? 21.828 -37.691 53.060 1.00 39.78 119 THR A CA 1
ATOM 903 C C . THR A 1 119 ? 22.177 -36.692 54.177 1.00 39.78 119 THR A C 1
ATOM 905 O O . THR A 1 119 ? 23.319 -36.254 54.260 1.00 39.78 119 THR A O 1
ATOM 908 N N . SER A 1 120 ? 21.231 -36.349 55.060 1.00 44.16 120 SER A N 1
ATOM 909 C CA . SER A 1 120 ? 21.513 -35.576 56.290 1.00 44.16 120 SER A CA 1
ATOM 910 C C . SER A 1 120 ? 22.162 -36.467 57.361 1.00 44.16 120 SER A C 1
ATOM 912 O O . SER A 1 120 ? 21.818 -37.650 57.434 1.00 44.16 120 SER A O 1
ATOM 914 N N . PRO A 1 121 ? 23.034 -35.926 58.237 1.00 50.50 121 PRO A N 1
ATOM 915 C CA . PRO A 1 121 ? 22.604 -35.905 59.643 1.00 50.50 121 PRO A CA 1
ATOM 916 C C . PRO A 1 121 ? 23.082 -34.716 60.514 1.00 50.50 121 PRO A C 1
ATOM 918 O O . PRO A 1 121 ? 24.221 -34.277 60.451 1.00 50.50 121 PRO A O 1
ATOM 921 N N . ARG A 1 122 ? 22.188 -34.327 61.438 1.00 37.66 122 ARG A N 1
ATOM 922 C CA . ARG A 1 122 ? 22.403 -33.938 62.859 1.00 37.66 122 ARG A CA 1
ATOM 923 C C . ARG A 1 122 ? 23.490 -32.907 63.264 1.00 37.66 122 ARG A C 1
ATOM 925 O O . ARG A 1 122 ? 24.654 -33.232 63.444 1.00 37.66 122 ARG A O 1
ATOM 932 N N . PHE A 1 123 ? 22.993 -31.722 63.645 1.00 37.81 123 PHE A N 1
ATOM 933 C CA . PHE A 1 123 ? 23.205 -30.996 64.926 1.00 37.81 123 PHE A CA 1
ATOM 934 C C . PHE A 1 123 ? 23.991 -31.721 66.056 1.00 37.81 123 PHE A C 1
ATOM 936 O O . PHE A 1 123 ? 23.758 -32.914 66.263 1.00 37.81 123 PHE A O 1
ATOM 943 N N . PRO A 1 124 ? 24.775 -30.994 66.901 1.00 50.97 124 PRO A N 1
ATOM 944 C CA . PRO A 1 124 ? 24.147 -30.177 67.961 1.00 50.97 124 PRO A CA 1
ATOM 945 C C . PRO A 1 124 ? 24.799 -28.832 68.377 1.00 50.97 124 PRO A C 1
ATOM 947 O O . PRO A 1 124 ? 25.963 -28.545 68.136 1.00 50.97 124 PRO A O 1
ATOM 950 N N . ARG A 1 125 ? 23.955 -28.048 69.070 1.00 45.47 125 ARG A N 1
ATOM 951 C CA . ARG A 1 125 ? 24.171 -26.895 69.978 1.00 45.47 125 ARG A CA 1
ATOM 952 C C . ARG A 1 125 ? 25.606 -26.583 70.457 1.00 45.47 125 ARG A C 1
ATOM 954 O O . ARG A 1 125 ? 26.232 -27.454 71.052 1.00 45.47 125 ARG A O 1
ATOM 961 N N . LEU A 1 126 ? 25.934 -25.282 70.545 1.00 39.94 126 LEU A N 1
ATOM 962 C CA . LEU A 1 126 ? 26.470 -24.717 71.799 1.00 39.94 126 LEU A CA 1
ATOM 963 C C . LEU A 1 126 ? 26.139 -23.218 72.029 1.00 39.94 126 LEU A C 1
ATOM 965 O O . LEU A 1 126 ? 26.181 -22.402 71.120 1.00 39.94 126 LEU A O 1
ATOM 969 N N . MET A 1 127 ? 25.775 -22.947 73.285 1.00 37.00 127 MET A N 1
ATOM 970 C CA . MET A 1 127 ? 25.603 -21.711 74.079 1.00 37.00 127 MET A CA 1
ATOM 971 C C . MET A 1 127 ? 25.857 -20.287 73.525 1.00 37.00 127 MET A C 1
ATOM 973 O O . MET A 1 127 ? 26.874 -19.977 72.919 1.00 37.00 127 MET A O 1
ATOM 977 N N . SER A 1 128 ? 24.986 -19.373 73.978 1.00 45.22 128 SER A N 1
ATOM 978 C CA . SER A 1 128 ? 25.230 -17.928 74.197 1.00 45.22 128 SER A CA 1
ATOM 979 C C . SER A 1 128 ? 25.357 -17.628 75.713 1.00 45.22 128 SER A C 1
ATOM 981 O O . SER A 1 128 ? 24.977 -18.498 76.501 1.00 45.22 128 SER A O 1
ATOM 983 N N . PRO A 1 129 ? 25.666 -16.385 76.168 1.00 61.66 129 PRO A N 1
ATOM 984 C CA . PRO A 1 129 ? 26.549 -15.343 75.626 1.00 61.66 129 PRO A CA 1
ATOM 985 C C . PRO A 1 129 ? 27.807 -15.209 76.547 1.00 61.66 129 PRO A C 1
ATOM 987 O O . PRO A 1 129 ? 28.630 -16.106 76.386 1.00 61.66 129 PRO A O 1
ATOM 990 N N . PRO A 1 130 ? 28.010 -14.311 77.565 1.00 55.75 130 PRO A N 1
ATOM 991 C CA . PRO A 1 130 ? 27.484 -12.971 77.938 1.00 55.75 130 PRO A CA 1
ATOM 992 C C . PRO A 1 130 ? 28.571 -11.852 78.116 1.00 55.75 130 PRO A C 1
ATOM 994 O O . PRO A 1 130 ? 29.762 -12.134 78.103 1.00 55.75 130 PRO A O 1
ATOM 997 N N . ARG A 1 131 ? 28.132 -10.621 78.478 1.00 43.12 131 ARG A N 1
ATOM 998 C CA . ARG A 1 131 ? 28.895 -9.464 79.063 1.00 43.12 131 ARG A CA 1
ATOM 999 C C . ARG A 1 131 ? 29.842 -8.655 78.135 1.00 43.12 131 ARG A C 1
ATOM 1001 O O . ARG A 1 131 ? 30.373 -9.205 77.189 1.00 43.12 131 ARG A O 1
ATOM 1008 N N . ARG A 1 132 ? 30.164 -7.365 78.392 1.00 42.34 132 ARG A N 1
ATOM 1009 C CA . ARG A 1 132 ? 29.526 -6.242 79.155 1.00 42.34 132 ARG A CA 1
ATOM 1010 C C . ARG A 1 132 ? 30.370 -4.954 78.981 1.00 42.34 132 ARG A C 1
ATOM 1012 O O . ARG A 1 132 ? 31.554 -5.005 79.282 1.00 42.34 132 ARG A O 1
ATOM 1019 N N . GLY A 1 133 ? 29.743 -3.803 78.694 1.00 40.97 133 GLY A N 1
ATOM 1020 C CA . GLY A 1 133 ? 30.379 -2.464 78.773 1.00 40.97 133 GLY A CA 1
ATOM 1021 C C . GLY A 1 133 ? 31.348 -2.132 77.624 1.00 40.97 133 GLY A C 1
ATOM 1022 O O . GLY A 1 133 ? 31.676 -3.017 76.846 1.00 40.97 133 GLY A O 1
ATOM 1023 N N . SER A 1 134 ? 31.839 -0.900 77.438 1.00 44.91 134 SER A N 1
ATOM 1024 C CA . SER A 1 134 ? 31.558 0.414 78.062 1.00 44.91 134 SER A CA 1
ATOM 1025 C C . SER A 1 134 ? 32.185 1.518 77.185 1.00 44.91 134 SER A C 1
ATOM 1027 O O . SER A 1 134 ? 33.195 1.231 76.551 1.00 44.91 134 SER A O 1
ATOM 1029 N N . SER A 1 135 ? 31.702 2.775 77.268 1.00 48.19 135 SER A N 1
ATOM 1030 C CA . SER A 1 135 ? 32.299 4.011 76.672 1.00 48.19 135 SER A CA 1
ATOM 1031 C C . SER A 1 135 ? 32.480 4.017 75.134 1.00 48.19 135 SER A C 1
ATOM 1033 O O . SER A 1 135 ? 32.697 2.986 74.523 1.00 48.19 135 SER A O 1
ATOM 1035 N N . GLY A 1 136 ? 32.385 5.130 74.403 1.00 47.09 136 GLY A N 1
ATOM 1036 C CA . GLY A 1 136 ? 32.425 6.552 74.763 1.00 47.09 136 GLY A CA 1
ATOM 1037 C C . GLY A 1 136 ? 33.517 7.244 73.930 1.00 47.09 136 GLY A C 1
ATOM 1038 O O . GLY A 1 136 ? 34.531 6.608 73.662 1.00 47.09 136 GLY A O 1
ATOM 1039 N N . TRP A 1 137 ? 33.332 8.528 73.587 1.00 47.00 137 TRP A N 1
ATOM 1040 C CA . TRP A 1 137 ? 34.187 9.325 72.673 1.00 47.00 137 TRP A CA 1
ATOM 1041 C C . TRP A 1 137 ? 34.106 8.865 71.194 1.00 47.00 137 TRP A C 1
ATOM 1043 O O . TRP A 1 137 ? 34.075 7.672 70.918 1.00 47.00 137 TRP A O 1
ATOM 1053 N N . ARG A 1 138 ? 34.050 9.748 70.1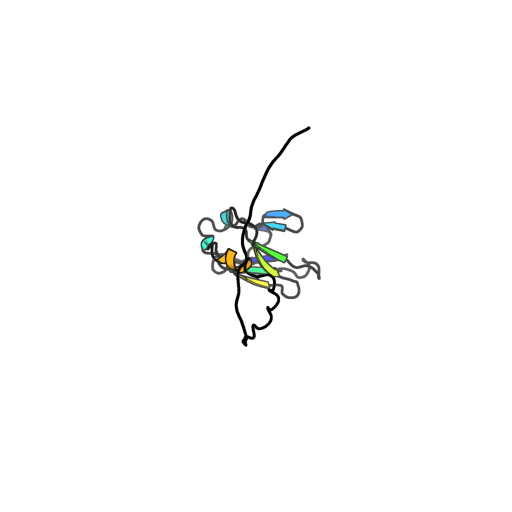92 1.00 48.97 138 ARG A N 1
ATOM 1054 C CA . ARG A 1 138 ? 34.178 11.217 70.142 1.00 48.97 138 ARG A CA 1
ATOM 1055 C C . ARG A 1 138 ? 33.248 11.770 69.056 1.00 48.97 138 ARG A C 1
ATOM 1057 O O . ARG A 1 138 ? 33.034 11.034 68.071 1.00 48.97 138 ARG A O 1
#

Secondary structure (DSSP, 8-state):
-EEEE-TTT-PPEEGGGSEEEETTEEE--HHHHHGGGGGG--EEEEEES-TTSS-TT--EEEEE--TTS--EEEEEEBTTB-EEEEE---S-HHHHHHHH-----PPPPPP---------------------------

Foldseek 3Di:
DKWKDQPPQDDIGDQVQWDDPDPQDTHHDCCVVVNPCSLVRFKMKMFDPDLPPDPQPDWAWDWDDDVPGDIDTFDIAHSVRGIDMTTDPRPDVVSVVVVVPPPDDDDDDDDDDDDDDDDDDDDDDDDDDDDDDDDDDD

Sequence (138 aa):
MFGVVFPNRSFPMDISTFSQIDTFHWVLDMNTFVGEAYDQVRELCIFLLNSFSLPADKALAVYIQSPGSPFLFCGAVTLSRPSAVLSLPGQSPEAAVRCASRPPATPPSPPRSASLSRTSPRFPRLMSPPRRGSSGWR

Organism: Vitis vinifera (NCBI:txid29760)

Radius of gyration: 32.85 Å; chains: 1; bounding box: 54×53×95 Å

pLDDT: mean 70.85, std 19.42, range [35.56, 91.69]

InterPro domains:
  IPR008493 Hikeshi-like, N-terminal domain [PF05603] (18-92)
  IPR031318 OPI10 family [PTHR12925] (1-96)